Protein AF-A0A939A7F0-F1 (afdb_monomer)

Mean predicted aligned error: 6.29 Å

Foldseek 3Di:
DDDDDPLPPDLVVLVVVLVVLVVVLVVLLVQLLVLLVCQDPDDVRLVVSLVSNLVSLVVNLVSLVVSLCCCPPVCNLVVLCVLPVVCNVVSVVLNVVSVVLSVLSVVLSVCSVPDDSVVSSVSSVVSSVSVVVSVVSVVVSSVVSVCVSVVVDD

Sequence (154 aa):
MPVAAPASTATADLSDPIVEQHRGLRIHLDALWACAAAMPVDDDEASRWRCELAECLDVLRADLVVHFAHEETGGGFDELARQLPHAAAKLEALTREHAVILDMVARLLGVVAADTPSGLVAGTAQVVERLRRHEAAENELLLGAVADELGVGD

Solvent-accessible surface area (backbone atoms only — not comparable to full-atom values): 8720 Å² total; per-residue (Å²): 132,85,78,80,75,86,92,77,56,70,66,62,65,58,45,53,63,52,54,52,48,52,52,53,51,48,55,43,47,52,51,38,48,53,50,46,71,62,64,59,93,49,74,73,48,40,56,53,50,37,53,53,42,45,52,40,50,51,53,44,49,56,50,49,55,54,51,53,47,38,34,72,71,68,42,50,49,63,48,48,30,70,76,36,64,88,44,36,70,57,51,55,50,52,59,58,44,53,61,53,53,53,50,52,53,52,50,49,58,74,36,51,88,76,56,52,73,68,56,51,35,54,51,51,51,52,52,51,54,50,50,54,54,48,55,49,58,49,51,53,51,55,52,49,53,55,41,60,73,71,58,76,67,134

Nearest PDB structures (foldseek):
  8dt0-assembly1_A  TM=5.084E-01  e=1.811E-01  synthetic construct
  2b0h-assembly1_A  TM=4.609E-01  e=1.811E-01  Mus musculus
  6m97-assembly1_A  TM=5.952E-01  e=7.671E-01  Salmo salar
  8dt0-assembly2_B  TM=3.623E-01  e=3.131E-01  synthetic construct

Structure (mmCIF, N/CA/C/O backbone):
data_AF-A0A939A7F0-F1
#
_entry.id   AF-A0A939A7F0-F1
#
loop_
_atom_site.group_PDB
_atom_site.id
_atom_site.type_symbol
_atom_site.label_atom_id
_atom_site.label_alt_id
_atom_site.label_comp_id
_atom_site.label_asym_id
_atom_site.label_entity_id
_atom_site.label_seq_id
_atom_site.pdbx_PDB_ins_code
_atom_site.Cartn_x
_atom_site.Cartn_y
_atom_site.Cartn_z
_atom_site.occupancy
_atom_site.B_iso_or_equiv
_atom_site.auth_seq_id
_atom_site.auth_comp_id
_atom_site.auth_asym_id
_atom_site.auth_atom_id
_atom_site.pdbx_PDB_model_num
ATOM 1 N N . MET A 1 1 ? -14.817 6.139 49.179 1.00 42.88 1 MET A N 1
ATOM 2 C CA . MET A 1 1 ? -14.892 6.846 47.885 1.00 42.88 1 MET A CA 1
ATOM 3 C C . MET A 1 1 ? -14.123 6.015 46.877 1.00 42.88 1 MET A C 1
ATOM 5 O O . MET A 1 1 ? -12.964 5.738 47.166 1.00 42.88 1 MET A O 1
ATOM 9 N N . PRO A 1 2 ? -14.742 5.521 45.795 1.00 41.62 2 PRO A N 1
ATOM 10 C CA . PRO A 1 2 ? -14.005 4.799 44.771 1.00 41.62 2 PRO A CA 1
ATOM 11 C C . PRO A 1 2 ? -13.201 5.813 43.950 1.00 41.62 2 PRO A C 1
ATOM 13 O O . PRO A 1 2 ? -13.741 6.812 43.480 1.00 41.62 2 PRO A O 1
ATOM 16 N N . VAL A 1 3 ? -11.896 5.581 43.855 1.00 45.56 3 VAL A N 1
ATOM 17 C CA . VAL A 1 3 ? -10.991 6.315 42.970 1.00 45.56 3 VAL A CA 1
ATOM 18 C C . VAL A 1 3 ? -11.284 5.823 41.556 1.00 45.56 3 VAL A C 1
ATOM 20 O O . VAL A 1 3 ? -11.182 4.625 41.299 1.00 45.56 3 VAL A O 1
ATOM 23 N N . ALA A 1 4 ? -11.710 6.721 40.668 1.00 45.50 4 ALA A N 1
ATOM 24 C CA . ALA A 1 4 ? -11.834 6.411 39.250 1.00 45.50 4 ALA A CA 1
ATOM 25 C C . ALA A 1 4 ? -10.453 5.994 38.720 1.00 45.50 4 ALA A C 1
ATOM 27 O O . ALA A 1 4 ? -9.466 6.700 38.936 1.00 45.50 4 ALA A O 1
ATOM 28 N N . ALA A 1 5 ? -10.378 4.823 38.089 1.00 45.19 5 ALA A N 1
ATOM 29 C CA . ALA A 1 5 ? -9.172 4.365 37.411 1.00 45.19 5 ALA A CA 1
ATOM 30 C C . ALA A 1 5 ? -8.839 5.318 36.243 1.00 45.19 5 ALA A C 1
ATOM 32 O O . ALA A 1 5 ? -9.764 5.868 35.640 1.00 45.19 5 ALA A O 1
ATOM 33 N N . PRO A 1 6 ? -7.554 5.537 35.912 1.00 44.75 6 PRO A N 1
ATOM 34 C CA . PRO A 1 6 ? -7.186 6.400 34.796 1.00 44.75 6 PRO A CA 1
ATOM 35 C C . PRO A 1 6 ? -7.627 5.761 33.472 1.00 44.75 6 PRO A C 1
ATOM 37 O O . PRO A 1 6 ? -7.085 4.743 33.056 1.00 44.75 6 PRO A O 1
ATOM 40 N N . ALA A 1 7 ? -8.602 6.370 32.802 1.00 48.84 7 ALA A N 1
ATOM 41 C CA . ALA A 1 7 ? -9.152 5.921 31.523 1.00 48.84 7 ALA A CA 1
ATOM 42 C C . ALA A 1 7 ? -8.297 6.349 30.306 1.00 48.84 7 ALA A C 1
ATOM 44 O O . ALA A 1 7 ? -8.847 6.714 29.282 1.00 48.84 7 ALA A O 1
ATOM 45 N N . SER A 1 8 ? -6.961 6.382 30.416 1.00 54.66 8 SER A N 1
ATOM 46 C CA . SER A 1 8 ? -6.131 7.211 29.516 1.00 54.66 8 SER A CA 1
ATOM 47 C C . SER A 1 8 ? -4.974 6.508 28.786 1.00 54.66 8 SER A C 1
ATOM 49 O O . SER A 1 8 ? -4.155 7.204 28.193 1.00 54.66 8 SER A O 1
ATOM 51 N N . THR A 1 9 ? -4.846 5.178 28.821 1.00 58.53 9 THR A N 1
ATOM 52 C CA . THR A 1 9 ? -3.677 4.487 28.228 1.00 58.53 9 THR A CA 1
ATOM 53 C C . THR A 1 9 ? -3.985 3.574 27.047 1.00 58.53 9 THR A C 1
ATOM 55 O O . THR A 1 9 ? -3.102 3.383 26.231 1.00 58.53 9 THR A O 1
ATOM 58 N N . ALA A 1 10 ? -5.193 3.021 26.908 1.00 60.25 10 ALA A N 1
ATOM 59 C CA . ALA A 1 10 ? -5.417 1.897 25.991 1.00 60.25 10 ALA A CA 1
ATOM 60 C C . ALA A 1 10 ? -5.370 2.277 24.497 1.00 60.25 10 ALA A C 1
ATOM 62 O O . ALA A 1 10 ? -4.655 1.632 23.740 1.00 60.25 10 ALA A O 1
ATOM 63 N N . THR A 1 11 ? -6.067 3.329 24.059 1.00 60.41 11 THR A N 1
ATOM 64 C CA . THR A 1 11 ? -6.096 3.696 22.625 1.00 60.41 11 THR A CA 1
ATOM 65 C C . THR A 1 11 ? -4.829 4.394 22.159 1.00 60.41 11 THR A C 1
ATOM 67 O O . THR A 1 11 ? -4.377 4.155 21.043 1.00 60.41 11 THR A O 1
ATOM 70 N N . ALA A 1 12 ? -4.190 5.176 23.033 1.00 60.62 12 ALA A N 1
ATOM 71 C CA . ALA A 1 12 ? -2.857 5.711 22.768 1.00 60.62 12 ALA A CA 1
ATOM 72 C C . ALA A 1 12 ? -1.836 4.574 22.539 1.00 60.62 12 ALA A C 1
ATOM 74 O O . ALA A 1 12 ? -1.117 4.596 21.542 1.00 60.62 12 ALA A O 1
ATOM 75 N N . ASP A 1 13 ? -1.863 3.538 23.388 1.00 67.19 13 ASP A N 1
ATOM 76 C CA . ASP A 1 13 ? -0.982 2.359 23.310 1.00 67.19 13 ASP A CA 1
ATOM 77 C C . ASP A 1 13 ? -1.237 1.504 22.049 1.00 67.19 13 ASP A C 1
ATOM 79 O O . ASP A 1 13 ? -0.308 0.929 21.489 1.00 67.19 13 ASP A O 1
ATOM 83 N N . LEU A 1 14 ? -2.474 1.481 21.533 1.00 67.19 14 LEU A N 1
ATOM 84 C CA . LEU A 1 14 ? -2.809 0.846 20.247 1.00 67.19 14 LEU A CA 1
ATOM 85 C C . LEU A 1 14 ? -2.362 1.680 19.038 1.00 67.19 14 LEU A C 1
ATOM 87 O O . LEU A 1 14 ? -1.944 1.127 18.021 1.00 67.19 14 LEU A O 1
ATOM 91 N N . SER A 1 15 ? -2.461 3.009 19.132 1.00 70.19 15 SER A N 1
ATOM 92 C CA . SER A 1 15 ? -2.171 3.914 18.017 1.00 70.19 15 SER A CA 1
ATOM 93 C C . SER A 1 15 ? -0.673 4.085 17.748 1.00 70.19 15 SER A C 1
ATOM 95 O O . SER A 1 15 ? -0.277 4.183 16.589 1.00 70.19 15 SER A O 1
ATOM 97 N N . ASP A 1 16 ? 0.173 4.053 18.780 1.00 75.75 16 ASP A N 1
ATOM 98 C CA . ASP A 1 16 ? 1.619 4.271 18.653 1.00 75.75 16 ASP A CA 1
ATOM 99 C C . ASP A 1 16 ? 2.335 3.273 17.715 1.00 75.75 16 ASP A C 1
ATOM 101 O O . ASP A 1 16 ? 3.051 3.718 16.808 1.00 75.75 16 ASP A O 1
ATOM 105 N N . PRO A 1 17 ? 2.158 1.941 17.841 1.00 80.00 17 PRO A N 1
ATOM 106 C CA . PRO A 1 17 ? 2.831 0.995 16.954 1.00 80.00 17 PRO A CA 1
ATOM 107 C C . PRO A 1 17 ? 2.270 1.023 15.526 1.00 80.00 17 PRO A C 1
ATOM 109 O O . PRO A 1 17 ? 3.034 0.835 14.579 1.00 80.00 17 PRO A O 1
ATOM 112 N N . ILE A 1 18 ? 0.974 1.304 15.346 1.00 83.12 18 ILE A N 1
ATOM 113 C CA . ILE A 1 18 ? 0.353 1.435 14.017 1.00 83.12 18 ILE A CA 1
ATOM 114 C C . ILE A 1 18 ? 0.868 2.697 13.313 1.00 83.12 18 ILE A C 1
ATOM 116 O O . ILE A 1 18 ? 1.265 2.650 12.150 1.00 83.12 18 ILE A O 1
ATOM 120 N N . VAL A 1 19 ? 0.963 3.823 14.027 1.00 84.44 19 VAL A N 1
ATOM 121 C CA . VAL A 1 19 ? 1.508 5.076 13.483 1.00 84.44 19 VAL A CA 1
ATOM 122 C C . VAL A 1 19 ? 2.977 4.924 13.080 1.00 84.44 19 VAL A C 1
ATOM 124 O O . VAL A 1 19 ? 3.377 5.445 12.033 1.00 84.44 19 VAL A O 1
ATOM 127 N N . GLU A 1 20 ? 3.788 4.208 13.864 1.00 86.69 20 GLU A N 1
ATOM 128 C CA . GLU A 1 20 ? 5.182 3.936 13.496 1.00 86.69 20 GLU A CA 1
ATOM 129 C C . GLU A 1 20 ? 5.276 3.036 12.255 1.00 86.69 20 GLU A C 1
ATOM 131 O O . GLU A 1 20 ? 6.066 3.313 11.350 1.00 86.69 20 GLU A O 1
ATOM 136 N N . GLN A 1 21 ? 4.424 2.011 12.155 1.00 88.50 21 GLN A N 1
ATOM 137 C CA . GLN A 1 21 ? 4.344 1.164 10.963 1.00 88.50 21 GLN A CA 1
ATOM 138 C C . GLN A 1 21 ? 3.926 1.961 9.720 1.00 88.50 21 GLN A C 1
ATOM 140 O O . GLN A 1 21 ? 4.598 1.868 8.694 1.00 88.50 21 GLN A O 1
ATOM 145 N N . HIS A 1 22 ? 2.909 2.825 9.818 1.00 90.94 22 HIS A N 1
ATOM 146 C CA . HIS A 1 22 ? 2.508 3.721 8.724 1.00 90.94 22 HIS A CA 1
ATOM 147 C C . HIS A 1 22 ? 3.647 4.651 8.302 1.00 90.94 22 HIS A C 1
ATOM 149 O O . HIS A 1 22 ? 3.843 4.912 7.115 1.00 90.94 22 HIS A O 1
ATOM 155 N N . ARG A 1 23 ? 4.444 5.157 9.252 1.00 90.56 23 ARG A N 1
ATOM 156 C CA . ARG A 1 23 ? 5.630 5.958 8.918 1.00 90.56 23 ARG A CA 1
ATOM 157 C C . ARG A 1 23 ? 6.639 5.142 8.105 1.00 90.56 23 ARG A C 1
ATOM 159 O O . ARG A 1 23 ? 7.142 5.658 7.108 1.00 90.56 23 ARG A O 1
ATOM 166 N N . GLY A 1 24 ? 6.914 3.902 8.508 1.00 91.75 24 GLY A N 1
ATOM 167 C CA . GLY A 1 24 ? 7.787 2.987 7.768 1.00 91.75 24 GLY A CA 1
ATOM 168 C C . GLY A 1 24 ? 7.279 2.715 6.350 1.00 91.75 24 GLY A C 1
ATOM 169 O O . GLY A 1 24 ? 8.018 2.894 5.382 1.00 91.75 24 GLY A O 1
ATOM 170 N N . LEU A 1 25 ? 5.990 2.394 6.210 1.00 92.56 25 LEU A N 1
ATOM 171 C CA . LEU A 1 25 ? 5.363 2.148 4.910 1.00 92.56 25 LEU A CA 1
ATOM 172 C C . LEU A 1 25 ? 5.441 3.361 3.986 1.00 92.56 25 LEU A C 1
ATOM 174 O O . LEU A 1 25 ? 5.781 3.213 2.814 1.00 92.56 25 LEU A O 1
ATOM 178 N N . ARG A 1 26 ? 5.218 4.573 4.503 1.00 93.56 26 ARG A N 1
ATOM 179 C CA . ARG A 1 26 ? 5.350 5.811 3.717 1.00 93.56 26 ARG A CA 1
ATOM 180 C C . ARG A 1 26 ? 6.755 6.013 3.167 1.00 93.56 26 ARG A C 1
ATOM 182 O O . ARG A 1 26 ? 6.887 6.398 2.009 1.00 93.56 26 ARG A O 1
ATOM 189 N N . ILE A 1 27 ? 7.790 5.709 3.952 1.00 94.56 27 ILE A N 1
ATOM 190 C CA . ILE A 1 27 ? 9.184 5.775 3.487 1.00 94.56 27 ILE A CA 1
ATOM 191 C C . ILE A 1 27 ? 9.387 4.830 2.297 1.00 94.56 27 ILE A C 1
ATOM 193 O O . ILE A 1 27 ? 9.958 5.232 1.282 1.00 94.56 27 ILE A O 1
ATOM 197 N N . HIS A 1 28 ? 8.884 3.598 2.384 1.00 94.12 28 HIS A N 1
ATOM 198 C CA . HIS A 1 28 ? 8.999 2.627 1.296 1.00 94.12 28 HIS A CA 1
ATOM 199 C C . HIS A 1 28 ? 8.128 2.973 0.085 1.00 94.12 28 HIS A C 1
ATOM 201 O O . HIS A 1 28 ? 8.562 2.765 -1.047 1.00 94.12 28 HIS A O 1
ATOM 207 N N . LEU A 1 29 ? 6.950 3.567 0.284 1.00 94.69 29 LEU A N 1
ATOM 208 C CA . LEU A 1 29 ? 6.101 4.051 -0.805 1.00 94.69 29 LEU A CA 1
ATOM 209 C C . LEU A 1 29 ? 6.732 5.217 -1.559 1.00 94.69 29 LEU A C 1
ATOM 211 O O . LEU A 1 29 ? 6.690 5.245 -2.790 1.00 94.69 29 LEU A O 1
ATOM 215 N N . ASP A 1 30 ? 7.336 6.160 -0.842 1.00 94.94 30 ASP A N 1
ATOM 216 C CA . ASP A 1 30 ? 8.020 7.293 -1.456 1.00 94.94 30 ASP A CA 1
ATOM 217 C C . ASP A 1 30 ? 9.290 6.836 -2.188 1.00 94.94 30 ASP A C 1
ATOM 219 O O . ASP A 1 30 ? 9.550 7.300 -3.300 1.00 94.94 30 ASP A O 1
ATOM 223 N N . ALA A 1 31 ? 10.035 5.875 -1.630 1.00 94.88 31 ALA A N 1
ATOM 224 C CA . ALA A 1 31 ? 11.177 5.253 -2.303 1.00 94.88 31 ALA A CA 1
ATOM 225 C C . ALA A 1 31 ? 10.756 4.500 -3.577 1.00 94.88 31 ALA A C 1
ATOM 227 O O . ALA A 1 31 ? 11.352 4.701 -4.637 1.00 94.88 31 ALA A O 1
ATOM 228 N N . LEU A 1 32 ? 9.690 3.696 -3.500 1.00 96.00 32 LEU A N 1
ATOM 229 C CA . LEU A 1 32 ? 9.119 2.987 -4.644 1.00 96.00 32 LEU A CA 1
ATOM 230 C C . LEU A 1 32 ? 8.686 3.965 -5.744 1.00 96.00 32 LEU A C 1
ATOM 232 O O . LEU A 1 32 ? 8.995 3.762 -6.920 1.00 96.00 32 LEU A O 1
ATOM 236 N N . TRP A 1 33 ? 7.985 5.039 -5.372 1.00 97.44 33 TRP A N 1
ATOM 237 C CA . TRP A 1 33 ? 7.550 6.048 -6.331 1.00 97.44 33 TRP A CA 1
ATOM 238 C C . TRP A 1 33 ? 8.730 6.791 -6.958 1.00 97.44 33 TRP A C 1
ATOM 240 O O . TRP A 1 33 ? 8.742 6.983 -8.171 1.00 97.44 33 TRP A O 1
ATOM 250 N N . ALA A 1 34 ? 9.732 7.178 -6.166 1.00 96.25 34 ALA A N 1
ATOM 251 C CA . ALA A 1 34 ? 10.932 7.836 -6.672 1.00 96.25 34 ALA A CA 1
ATOM 252 C C . ALA A 1 34 ? 11.684 6.950 -7.677 1.00 96.25 34 ALA A C 1
ATOM 254 O O . ALA A 1 34 ? 12.073 7.438 -8.738 1.00 96.25 34 ALA A O 1
ATOM 255 N N . CYS A 1 35 ? 11.823 5.653 -7.381 1.00 95.31 35 CYS A N 1
ATOM 256 C CA . CYS A 1 35 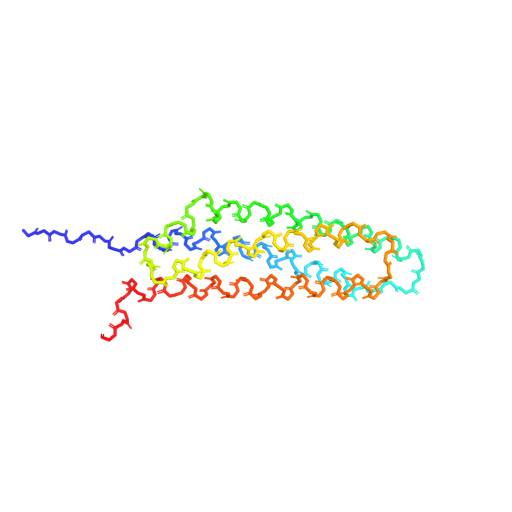? 12.407 4.677 -8.297 1.00 95.31 35 CYS A CA 1
ATOM 257 C C . CYS A 1 35 ? 11.595 4.587 -9.597 1.00 95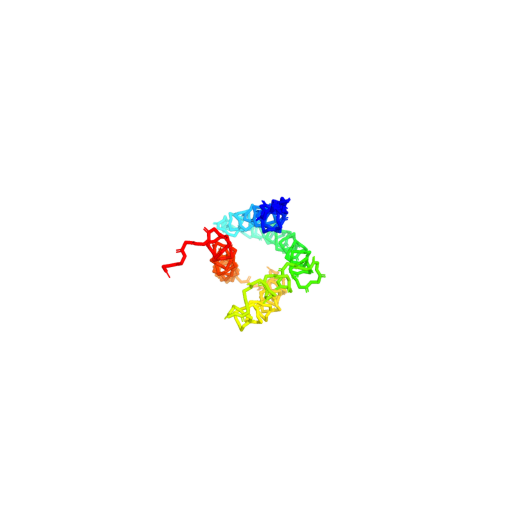.31 35 CYS A C 1
ATOM 259 O O . CYS A 1 35 ? 12.138 4.783 -10.682 1.00 95.31 35 CYS A O 1
ATOM 261 N N . ALA A 1 36 ? 10.277 4.384 -9.515 1.00 95.38 36 ALA A N 1
ATOM 262 C CA . ALA A 1 36 ? 9.433 4.289 -10.705 1.00 95.38 36 ALA A CA 1
ATOM 263 C C . ALA A 1 36 ? 9.456 5.577 -11.550 1.00 95.38 36 ALA A C 1
ATOM 265 O O . ALA A 1 36 ? 9.551 5.509 -12.773 1.00 95.38 36 ALA A O 1
ATOM 266 N N . ALA A 1 37 ? 9.410 6.751 -10.916 1.00 94.56 37 ALA A N 1
ATOM 267 C CA . ALA A 1 37 ? 9.412 8.043 -11.599 1.00 94.56 37 ALA A CA 1
ATOM 268 C C . ALA A 1 37 ? 10.747 8.367 -12.295 1.00 94.56 37 ALA A C 1
ATOM 270 O O . ALA A 1 37 ? 10.758 9.163 -13.237 1.00 94.56 37 ALA A O 1
ATOM 271 N N . ALA A 1 38 ? 11.853 7.740 -11.880 1.00 94.56 38 ALA A N 1
ATOM 272 C CA . ALA A 1 38 ? 13.161 7.827 -12.528 1.00 94.56 38 ALA A CA 1
ATOM 273 C C . ALA A 1 38 ? 13.225 6.957 -13.801 1.00 94.56 38 ALA A C 1
ATOM 275 O O . ALA A 1 38 ? 14.096 6.104 -13.948 1.00 94.56 38 ALA A O 1
ATOM 276 N N . MET A 1 39 ? 12.264 7.159 -14.709 1.00 89.00 39 MET A N 1
ATOM 277 C CA . MET A 1 39 ? 12.112 6.375 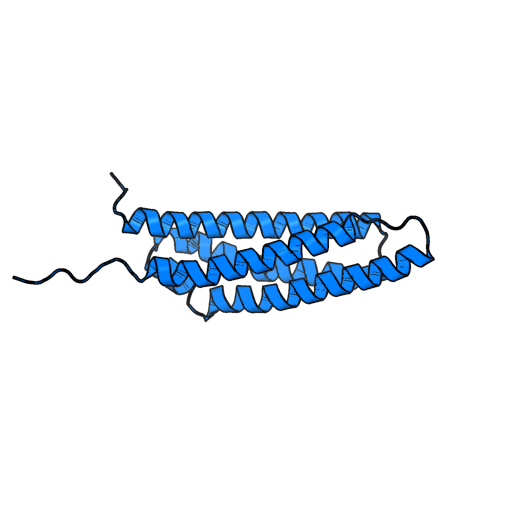-15.934 1.00 89.00 39 MET A CA 1
ATOM 278 C C . MET A 1 39 ? 13.416 6.379 -16.761 1.00 89.00 39 MET A C 1
ATOM 280 O O . MET A 1 39 ? 13.976 7.456 -16.988 1.00 89.00 39 MET A O 1
ATOM 284 N N . PRO A 1 40 ? 13.882 5.210 -17.237 1.00 91.69 40 PRO A N 1
ATOM 285 C CA . PRO A 1 40 ? 15.154 5.081 -17.948 1.00 91.69 40 PRO A CA 1
ATOM 286 C C . PRO A 1 40 ? 15.115 5.775 -19.316 1.00 91.69 40 PRO A C 1
ATOM 288 O O . PRO A 1 40 ? 14.057 5.821 -19.956 1.00 91.69 40 PRO A O 1
ATOM 291 N N . VAL A 1 41 ? 16.264 6.279 -19.786 1.00 87.75 41 VAL A N 1
ATOM 292 C CA . VAL A 1 41 ? 16.373 6.898 -21.125 1.00 87.75 41 VAL A CA 1
ATOM 293 C C . VAL A 1 41 ? 16.931 5.956 -22.197 1.00 87.75 41 VAL A C 1
ATOM 295 O O . VAL A 1 41 ? 16.733 6.222 -23.385 1.00 87.75 41 VAL A O 1
ATOM 298 N N . ASP A 1 42 ? 17.572 4.853 -21.803 1.00 92.12 42 ASP A N 1
ATOM 299 C CA . ASP A 1 42 ? 18.098 3.814 -22.697 1.00 92.12 42 ASP A CA 1
ATOM 300 C C . ASP A 1 42 ? 17.914 2.382 -22.146 1.00 92.12 42 ASP A C 1
ATOM 302 O O . ASP A 1 42 ? 17.394 2.175 -21.046 1.00 92.12 42 ASP A O 1
ATOM 306 N N . ASP A 1 43 ? 18.291 1.377 -22.945 1.00 85.75 43 ASP A N 1
ATOM 307 C CA . ASP A 1 43 ? 18.060 -0.045 -22.647 1.00 85.75 43 ASP A CA 1
ATOM 308 C C . ASP A 1 43 ? 18.935 -0.586 -21.494 1.00 85.75 43 ASP A C 1
ATOM 310 O O . ASP A 1 43 ? 18.492 -1.455 -20.728 1.00 85.75 43 ASP A O 1
ATOM 314 N N . ASP A 1 44 ? 20.161 -0.074 -21.343 1.00 88.31 44 ASP A N 1
ATOM 315 C CA . ASP A 1 44 ? 21.082 -0.492 -20.279 1.00 88.31 44 ASP A CA 1
ATOM 316 C C . ASP A 1 44 ? 20.597 0.043 -18.923 1.00 88.31 44 ASP A C 1
ATOM 318 O O . ASP A 1 44 ? 20.550 -0.690 -17.926 1.00 88.31 44 ASP A O 1
ATOM 322 N N . GLU A 1 45 ? 20.159 1.304 -18.890 1.00 93.19 45 GLU A N 1
ATOM 323 C CA . GLU A 1 45 ? 19.489 1.900 -17.736 1.00 93.19 45 GLU A CA 1
ATOM 324 C C . GLU A 1 45 ? 18.170 1.195 -17.424 1.00 93.19 45 GLU A C 1
ATOM 326 O O . GLU A 1 45 ? 17.877 0.941 -16.255 1.00 93.19 45 GLU A O 1
ATOM 331 N N . ALA A 1 46 ? 17.397 0.807 -18.444 1.00 92.38 46 ALA A N 1
ATOM 332 C CA . ALA A 1 46 ? 16.115 0.139 -18.243 1.00 92.38 46 ALA A CA 1
ATOM 333 C C . ALA A 1 46 ? 16.249 -1.198 -17.516 1.00 92.38 46 ALA A C 1
ATOM 335 O O . ALA A 1 46 ? 15.405 -1.532 -16.684 1.00 92.38 46 ALA A O 1
ATOM 336 N N . SER A 1 47 ? 17.309 -1.956 -17.794 1.00 93.44 47 SER A N 1
ATOM 337 C CA . SER A 1 47 ? 17.563 -3.224 -17.106 1.00 93.44 47 SER A CA 1
ATOM 338 C C . SER A 1 47 ? 17.874 -3.008 -15.624 1.00 93.44 47 SER A C 1
ATOM 340 O O . SER A 1 47 ? 17.306 -3.688 -14.772 1.00 93.44 47 SER A O 1
ATOM 342 N N . ARG A 1 48 ? 18.730 -2.029 -15.300 1.00 94.88 48 ARG A N 1
ATOM 343 C CA . ARG A 1 48 ? 19.067 -1.694 -13.908 1.00 94.88 48 ARG A CA 1
ATOM 344 C C . ARG A 1 48 ? 17.861 -1.147 -13.149 1.00 94.88 48 ARG A C 1
ATOM 346 O O . ARG A 1 48 ? 17.569 -1.620 -12.058 1.00 94.88 48 ARG A O 1
ATOM 353 N N . TRP A 1 49 ? 17.142 -0.214 -13.763 1.00 96.56 49 TRP A N 1
ATOM 354 C CA . TRP A 1 49 ? 15.936 0.388 -13.208 1.00 96.56 49 TRP A CA 1
ATOM 355 C C . TRP A 1 49 ? 14.870 -0.662 -12.867 1.00 96.56 49 TRP A C 1
ATOM 357 O O . TRP A 1 49 ? 14.267 -0.599 -11.802 1.00 96.56 49 TRP A O 1
ATOM 367 N N . ARG A 1 50 ? 14.673 -1.683 -13.715 1.00 96.00 50 ARG A N 1
ATOM 368 C CA . ARG A 1 50 ? 13.753 -2.796 -13.412 1.00 96.00 50 ARG A CA 1
ATOM 369 C C . ARG A 1 50 ? 14.187 -3.611 -12.200 1.00 96.00 50 ARG A C 1
ATOM 371 O O . ARG A 1 50 ? 13.324 -4.016 -11.428 1.00 96.00 50 ARG A O 1
ATOM 378 N N . CYS A 1 51 ? 15.487 -3.870 -12.045 1.00 96.38 51 CYS A N 1
ATOM 379 C CA . CYS A 1 51 ? 16.007 -4.570 -10.870 1.00 96.38 51 CYS A CA 1
ATOM 380 C C . CYS A 1 51 ? 15.762 -3.755 -9.597 1.00 96.38 51 CYS A C 1
ATOM 382 O O . CYS A 1 51 ? 15.210 -4.287 -8.642 1.00 96.38 51 CYS A O 1
ATOM 384 N N . GLU A 1 52 ? 16.087 -2.462 -9.615 1.00 96.94 52 GLU A N 1
ATOM 385 C CA . GLU A 1 52 ? 15.849 -1.558 -8.481 1.00 96.94 52 GLU A CA 1
ATOM 386 C C . GLU A 1 52 ? 14.353 -1.462 -8.141 1.00 96.94 52 GLU A C 1
ATOM 388 O O . GLU A 1 52 ? 13.965 -1.565 -6.979 1.00 96.94 52 GLU A O 1
ATOM 393 N N . LEU A 1 53 ? 13.488 -1.354 -9.156 1.00 97.38 53 LEU A N 1
ATOM 394 C CA . LEU A 1 53 ? 12.040 -1.323 -8.962 1.00 97.38 53 LEU A CA 1
ATOM 395 C C . LEU A 1 53 ? 11.522 -2.631 -8.347 1.00 97.38 53 LEU A C 1
ATOM 397 O O . LEU A 1 53 ? 10.674 -2.594 -7.455 1.00 97.38 53 LEU A O 1
ATOM 401 N N . ALA A 1 54 ? 12.025 -3.780 -8.806 1.00 97.75 54 ALA A N 1
ATOM 402 C CA . ALA A 1 54 ? 11.677 -5.080 -8.244 1.00 97.75 54 ALA A CA 1
ATOM 403 C C . ALA A 1 54 ? 12.103 -5.191 -6.772 1.00 97.75 54 ALA A C 1
ATOM 405 O O . ALA A 1 54 ? 11.308 -5.630 -5.945 1.00 97.75 54 ALA A O 1
ATOM 406 N N . GLU A 1 55 ? 13.308 -4.726 -6.429 1.00 97.44 55 GLU A N 1
ATOM 407 C CA . GLU A 1 55 ? 13.795 -4.682 -5.047 1.00 97.44 55 GLU A CA 1
ATOM 408 C C . GLU A 1 55 ? 12.909 -3.791 -4.161 1.00 97.44 55 GLU A C 1
ATOM 410 O O . GLU A 1 55 ? 12.502 -4.215 -3.078 1.00 97.44 55 GLU A O 1
ATOM 415 N N . CYS A 1 56 ? 12.530 -2.593 -4.627 1.00 97.56 56 CYS A N 1
ATOM 416 C CA . CYS A 1 56 ? 11.600 -1.722 -3.898 1.00 97.56 56 CYS A CA 1
ATOM 417 C C . CYS A 1 56 ? 10.230 -2.382 -3.674 1.00 97.56 56 CYS A C 1
ATOM 419 O O . CYS A 1 56 ? 9.653 -2.257 -2.593 1.00 97.56 56 CYS A O 1
ATOM 421 N N . LEU A 1 57 ? 9.703 -3.085 -4.681 1.00 97.69 57 LEU A N 1
ATOM 422 C CA . LEU A 1 57 ? 8.424 -3.791 -4.582 1.00 97.69 57 LEU A CA 1
ATOM 423 C C . LEU A 1 57 ? 8.484 -4.979 -3.615 1.00 97.69 57 LEU A C 1
ATOM 425 O O . LEU A 1 57 ? 7.530 -5.190 -2.867 1.00 97.69 57 LEU A O 1
ATOM 429 N 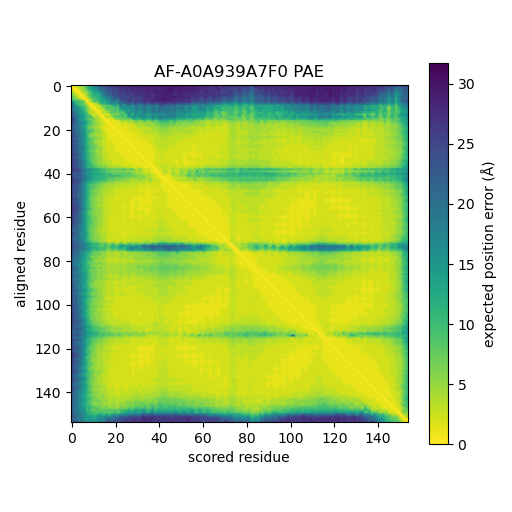N . ASP A 1 58 ? 9.582 -5.737 -3.602 1.00 97.62 58 ASP A N 1
ATOM 430 C CA . ASP A 1 58 ? 9.773 -6.852 -2.670 1.00 97.62 58 ASP A CA 1
ATOM 431 C C . ASP A 1 58 ? 9.904 -6.365 -1.220 1.00 97.62 58 ASP A C 1
ATOM 433 O O . ASP A 1 58 ? 9.281 -6.946 -0.327 1.00 97.62 58 ASP A O 1
ATOM 437 N N . VAL A 1 59 ? 10.638 -5.270 -0.985 1.00 96.44 59 VAL A N 1
ATOM 438 C CA . VAL A 1 59 ? 10.722 -4.629 0.340 1.00 96.44 59 VAL A CA 1
ATOM 439 C C . VAL A 1 59 ? 9.342 -4.160 0.800 1.00 96.44 59 VAL A C 1
ATOM 441 O O . VAL A 1 59 ? 8.908 -4.526 1.891 1.00 96.44 59 VAL A O 1
ATOM 444 N N . LEU A 1 60 ? 8.609 -3.426 -0.047 1.00 96.62 60 LEU A N 1
ATOM 445 C CA . LEU A 1 60 ? 7.251 -2.984 0.278 1.00 96.62 60 LEU A CA 1
ATOM 446 C C . LEU A 1 60 ? 6.336 -4.177 0.585 1.00 96.62 60 LEU A C 1
ATOM 448 O O . LEU A 1 60 ? 5.589 -4.152 1.558 1.00 96.62 60 LEU A O 1
ATOM 452 N N . ARG A 1 61 ? 6.391 -5.240 -0.223 1.00 97.75 61 ARG A N 1
ATOM 453 C CA . ARG A 1 61 ? 5.577 -6.441 -0.013 1.00 97.75 61 ARG A CA 1
ATOM 454 C C . ARG A 1 61 ? 5.860 -7.095 1.336 1.00 97.75 61 ARG A C 1
ATOM 456 O O . ARG A 1 61 ? 4.913 -7.507 2.004 1.00 97.75 61 ARG A O 1
ATOM 463 N N . ALA A 1 62 ? 7.131 -7.239 1.708 1.00 96.31 62 ALA A N 1
ATOM 464 C CA . ALA A 1 62 ? 7.516 -7.840 2.980 1.00 96.31 62 ALA A CA 1
ATOM 465 C C . ALA A 1 62 ? 6.942 -7.044 4.161 1.00 96.31 62 ALA A C 1
ATOM 467 O O . ALA A 1 62 ? 6.336 -7.629 5.060 1.00 96.31 62 ALA A O 1
ATOM 468 N N . ASP A 1 63 ? 7.047 -5.719 4.104 1.00 95.19 63 ASP A N 1
ATOM 469 C CA . ASP A 1 63 ? 6.532 -4.832 5.143 1.00 95.19 63 ASP A CA 1
ATOM 470 C C . ASP A 1 63 ? 5.006 -4.838 5.227 1.00 95.19 63 ASP A C 1
ATOM 472 O O . ASP A 1 63 ? 4.461 -4.917 6.325 1.00 95.19 63 ASP A O 1
ATOM 476 N N . LEU A 1 64 ? 4.308 -4.833 4.086 1.00 96.44 64 LEU A N 1
ATOM 477 C CA . LEU A 1 64 ? 2.846 -4.928 4.056 1.00 96.44 64 LEU A CA 1
ATOM 478 C C . LEU A 1 64 ? 2.345 -6.225 4.685 1.00 96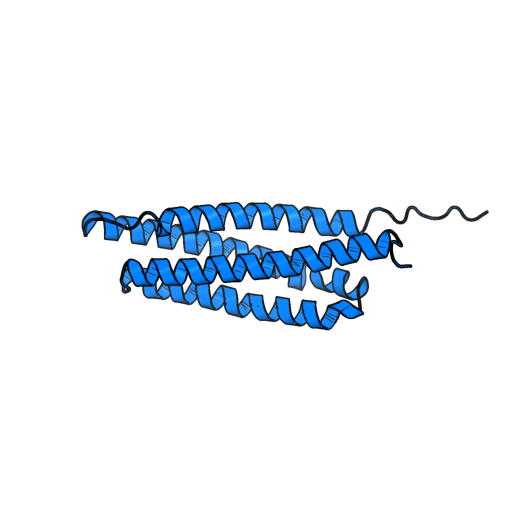.44 64 LEU A C 1
ATOM 480 O O . LEU A 1 64 ? 1.370 -6.207 5.424 1.00 96.44 64 LEU A O 1
ATOM 484 N N . VAL A 1 65 ? 3.017 -7.353 4.434 1.00 96.06 65 VAL A N 1
ATOM 485 C CA . VAL A 1 65 ? 2.648 -8.631 5.061 1.00 96.06 65 VAL A CA 1
ATOM 486 C C . VAL A 1 65 ? 2.770 -8.552 6.582 1.00 96.06 65 VAL A C 1
ATOM 488 O O . VAL A 1 65 ? 1.887 -9.036 7.286 1.00 96.06 65 VAL A O 1
ATOM 491 N N . VAL A 1 66 ? 3.845 -7.949 7.096 1.00 93.00 66 VAL A N 1
ATOM 492 C CA . VAL A 1 66 ? 4.044 -7.788 8.544 1.00 93.00 66 VAL A CA 1
ATOM 493 C C . VAL A 1 66 ? 3.012 -6.830 9.138 1.00 93.00 66 VAL A C 1
ATOM 495 O O . VAL A 1 66 ? 2.436 -7.130 10.183 1.00 93.00 66 VAL A O 1
ATOM 498 N N . HIS A 1 67 ? 2.7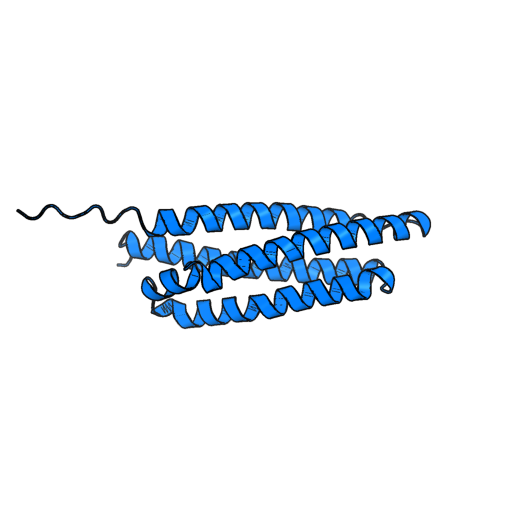67 -5.703 8.473 1.00 93.06 67 HIS A N 1
ATOM 499 C CA . HIS A 1 67 ? 1.813 -4.691 8.907 1.00 93.06 67 HIS A CA 1
ATOM 500 C C . HIS A 1 67 ? 0.376 -5.231 8.935 1.00 93.06 67 HIS A C 1
ATOM 502 O O . HIS A 1 67 ? -0.233 -5.249 10.000 1.00 93.06 67 HIS A O 1
ATOM 508 N N . PHE A 1 68 ? -0.116 -5.804 7.833 1.00 95.38 68 PHE A N 1
ATOM 509 C CA . PHE A 1 68 ? -1.464 -6.379 7.776 1.00 95.38 68 PHE A CA 1
ATOM 510 C C . PHE A 1 68 ? -1.648 -7.527 8.775 1.00 95.38 68 PHE A C 1
ATOM 512 O O . PHE A 1 68 ? -2.684 -7.627 9.429 1.00 95.38 68 PHE A O 1
ATOM 519 N N . ALA A 1 69 ? -0.627 -8.369 8.981 1.00 92.50 69 ALA A N 1
ATOM 520 C CA . ALA A 1 69 ? -0.695 -9.412 10.004 1.00 92.50 69 ALA A CA 1
ATOM 521 C C . ALA A 1 69 ? -0.833 -8.828 11.422 1.00 92.50 69 ALA A C 1
ATOM 523 O O . ALA A 1 69 ? -1.543 -9.397 12.257 1.00 92.50 69 ALA A O 1
ATOM 524 N N . HIS A 1 70 ? -0.174 -7.702 11.705 1.00 90.06 70 HIS A N 1
ATOM 525 C CA . HIS A 1 70 ? -0.288 -7.021 12.991 1.00 90.06 70 HIS A CA 1
ATOM 526 C C . HIS A 1 70 ? -1.704 -6.473 13.216 1.00 90.06 70 HIS A C 1
ATOM 528 O O . HIS A 1 70 ? -2.268 -6.673 14.292 1.00 90.06 70 HIS A O 1
ATOM 534 N N . GLU A 1 71 ? -2.308 -5.864 12.201 1.00 91.50 71 GLU A N 1
ATOM 535 C CA . GLU A 1 71 ? -3.670 -5.330 12.277 1.00 91.50 71 GLU A CA 1
ATOM 536 C C . GLU A 1 71 ? -4.726 -6.426 12.435 1.00 91.50 71 GLU A C 1
ATOM 538 O O . GLU A 1 71 ? -5.615 -6.311 13.282 1.00 91.50 71 GLU A O 1
ATOM 543 N N . GL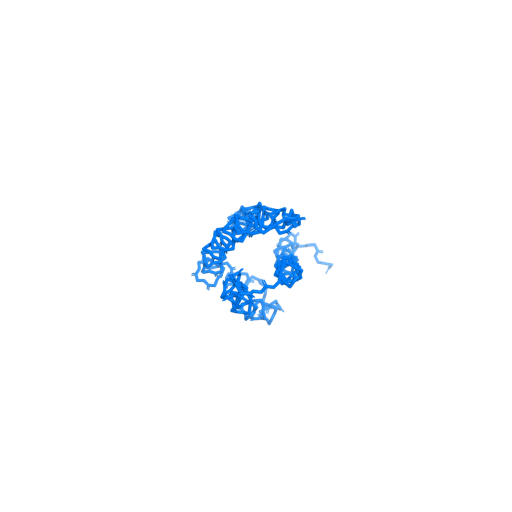U A 1 72 ? -4.592 -7.511 11.666 1.00 90.94 72 GLU A N 1
ATOM 544 C CA . GLU A 1 72 ? -5.548 -8.621 11.635 1.00 90.94 72 GLU A CA 1
ATOM 545 C C . GLU A 1 72 ? -5.452 -9.542 12.854 1.00 90.94 72 GLU A C 1
ATOM 547 O O . GLU A 1 72 ? -6.466 -10.037 13.335 1.00 90.94 72 GLU A O 1
ATOM 552 N N . THR A 1 73 ? -4.239 -9.827 13.340 1.00 82.38 73 THR A N 1
ATOM 553 C CA . THR A 1 73 ? -4.018 -10.880 14.353 1.00 82.38 73 THR A CA 1
ATOM 554 C C . THR A 1 73 ? -3.358 -10.385 15.632 1.00 82.38 73 THR A C 1
ATOM 556 O O . THR A 1 73 ? -3.502 -11.014 16.680 1.00 82.38 73 THR A O 1
ATOM 559 N N . GLY A 1 74 ? -2.657 -9.250 15.582 1.00 68.44 74 GLY A N 1
ATOM 560 C CA . GLY A 1 74 ? -2.013 -8.638 16.744 1.00 68.44 74 GLY A CA 1
ATOM 561 C C . GLY A 1 74 ? -2.950 -7.789 17.602 1.00 68.44 74 GLY A C 1
ATOM 562 O O . GLY A 1 74 ? -2.497 -7.165 18.556 1.00 68.44 74 GLY A O 1
ATOM 563 N N . GLY A 1 75 ? -4.248 -7.786 17.291 1.00 68.94 75 GLY A N 1
ATOM 564 C CA . GLY A 1 75 ? -5.270 -7.116 18.084 1.00 68.94 75 GLY A CA 1
ATOM 565 C C . GLY A 1 75 ? -5.589 -5.690 17.647 1.00 68.94 75 GLY A C 1
ATOM 566 O O . GLY A 1 75 ? -6.473 -5.106 18.254 1.00 68.94 75 GLY A O 1
ATOM 567 N N . GLY A 1 76 ? -4.960 -5.145 16.598 1.00 79.44 76 GLY A N 1
ATOM 568 C CA . GLY A 1 76 ? -5.247 -3.789 16.114 1.00 79.44 76 GLY A CA 1
ATOM 569 C C . GLY A 1 76 ? -6.724 -3.593 15.754 1.00 79.44 76 GLY A C 1
ATOM 570 O O . GLY A 1 76 ? -7.446 -2.861 16.432 1.00 79.44 76 GLY A O 1
ATOM 571 N N . PHE A 1 77 ? -7.211 -4.289 14.723 1.00 89.50 77 PHE A N 1
ATOM 572 C CA . PHE A 1 77 ? -8.594 -4.124 14.258 1.00 89.50 77 PHE A CA 1
ATOM 573 C C . PHE A 1 77 ? -9.617 -4.798 15.174 1.00 89.50 77 PHE A C 1
ATOM 575 O O . PHE A 1 77 ? -10.703 -4.256 15.371 1.00 89.50 77 PHE A O 1
ATOM 582 N N . ASP A 1 78 ? -9.278 -5.932 15.787 1.00 86.56 78 ASP A N 1
ATOM 583 C CA . ASP A 1 78 ? -10.170 -6.628 16.723 1.00 86.56 78 ASP A CA 1
ATOM 584 C C . ASP A 1 78 ? -10.433 -5.823 18.005 1.00 86.56 78 ASP A C 1
ATOM 586 O O . ASP A 1 78 ? -11.533 -5.877 18.563 1.00 86.56 78 ASP A O 1
ATOM 590 N N . GLU A 1 79 ? -9.432 -5.103 18.518 1.00 85.56 79 GLU A N 1
ATOM 591 C CA . GLU A 1 79 ? -9.599 -4.195 19.657 1.00 85.56 79 GLU A CA 1
ATOM 592 C C . GLU A 1 79 ? -10.371 -2.946 19.239 1.00 85.56 79 GLU A C 1
ATOM 594 O O . GLU A 1 79 ? -11.339 -2.572 19.903 1.00 85.56 79 GLU A O 1
ATOM 599 N N . LEU A 1 80 ? -10.028 -2.366 18.086 1.00 87.44 80 LEU A N 1
ATOM 600 C CA . LEU A 1 80 ? -10.717 -1.198 17.550 1.00 87.44 80 LEU A CA 1
ATOM 601 C C . LEU A 1 80 ? -12.202 -1.480 17.279 1.00 87.44 80 LEU A C 1
ATOM 603 O O . LEU A 1 80 ? -13.049 -0.649 17.585 1.00 87.44 80 LEU A O 1
ATOM 607 N N . ALA A 1 81 ? -12.553 -2.675 16.795 1.00 89.31 81 ALA A N 1
ATOM 608 C CA . ALA A 1 81 ? -13.941 -3.098 16.607 1.00 89.31 81 ALA A CA 1
ATOM 609 C C . ALA A 1 81 ? -14.699 -3.267 17.936 1.00 89.31 81 ALA A C 1
ATOM 611 O O . ALA A 1 81 ? -15.909 -3.036 17.991 1.00 89.31 81 ALA A O 1
ATOM 612 N N . ARG A 1 82 ? -14.010 -3.664 19.015 1.00 86.94 82 ARG A N 1
ATOM 613 C CA . ARG A 1 82 ? -14.600 -3.759 20.361 1.00 86.94 82 ARG A CA 1
ATOM 614 C C . ARG A 1 82 ? -14.845 -2.382 20.976 1.00 86.94 82 ARG A C 1
ATOM 616 O O . ARG A 1 82 ? -15.850 -2.214 21.664 1.00 86.94 82 ARG A O 1
ATOM 623 N N . GLN A 1 83 ? -13.974 -1.414 20.699 1.00 85.06 83 GLN A N 1
ATOM 624 C CA . GLN A 1 83 ? -14.117 -0.025 21.148 1.00 85.06 83 GLN A CA 1
ATOM 625 C C . GLN A 1 83 ? -15.122 0.768 20.304 1.00 85.06 83 GLN A C 1
ATOM 627 O O . GLN A 1 83 ? -15.917 1.533 20.845 1.00 85.06 83 GLN A O 1
ATOM 632 N N . LEU A 1 84 ? -15.152 0.521 18.992 1.00 88.44 84 LEU A N 1
ATOM 633 C CA . LEU A 1 84 ? -16.035 1.161 18.020 1.00 88.44 84 LEU A CA 1
ATOM 634 C C . LEU A 1 84 ? -16.920 0.127 17.301 1.00 88.44 84 LEU A C 1
ATOM 636 O O . LEU A 1 84 ? -16.715 -0.152 16.115 1.00 88.44 84 LEU A O 1
ATOM 640 N N . PRO A 1 85 ? -17.971 -0.417 17.947 1.00 89.75 85 PRO A N 1
ATOM 641 C CA . PRO A 1 85 ? -18.833 -1.424 17.321 1.00 89.75 85 PRO A CA 1
ATOM 642 C C . PRO A 1 85 ? -19.478 -0.958 16.009 1.00 89.75 85 PRO A C 1
ATOM 644 O O . PRO A 1 85 ? -19.725 -1.756 15.106 1.00 89.75 85 PRO A O 1
ATOM 647 N N . HIS A 1 86 ? -19.733 0.346 15.879 1.00 89.25 86 HIS A N 1
ATOM 648 C CA . HIS A 1 86 ? -20.300 0.941 14.670 1.00 89.25 86 HIS A CA 1
ATOM 649 C C . HIS A 1 86 ? -19.311 0.963 13.485 1.00 89.25 86 HIS A C 1
ATOM 651 O O . HIS A 1 86 ? -19.743 1.071 12.338 1.00 89.25 86 HIS A O 1
ATOM 657 N N . ALA A 1 87 ? -18.005 0.822 13.739 1.00 92.00 87 ALA A N 1
ATOM 658 C CA . ALA A 1 87 ? -16.952 0.778 12.726 1.00 92.00 87 ALA A CA 1
ATOM 659 C C . ALA A 1 87 ? -16.643 -0.641 12.213 1.00 92.00 87 ALA A C 1
ATOM 661 O O . ALA A 1 87 ? -15.905 -0.778 11.236 1.00 92.00 87 ALA A O 1
ATOM 662 N N . ALA A 1 88 ? -17.222 -1.694 12.805 1.00 91.56 88 ALA A N 1
ATOM 663 C CA . ALA A 1 88 ? -16.901 -3.089 12.482 1.00 91.56 88 ALA A CA 1
ATOM 664 C C . ALA A 1 88 ? -17.010 -3.414 10.978 1.00 91.56 88 ALA A C 1
ATOM 666 O O . ALA A 1 88 ? -16.125 -4.047 10.410 1.00 91.56 88 ALA A O 1
ATOM 667 N N . ALA A 1 89 ? -18.046 -2.907 10.301 1.00 93.25 89 ALA A N 1
ATOM 668 C CA . ALA A 1 89 ? -18.212 -3.109 8.860 1.00 93.25 89 ALA A CA 1
ATOM 669 C C . ALA A 1 89 ? -17.118 -2.414 8.021 1.00 93.25 89 ALA A C 1
ATOM 671 O O . ALA A 1 89 ? -16.736 -2.923 6.965 1.00 93.25 89 ALA A O 1
ATOM 672 N N . LYS A 1 90 ? -16.605 -1.258 8.474 1.00 95.06 90 LYS A N 1
ATOM 673 C CA . LYS A 1 90 ? -15.491 -0.555 7.812 1.00 95.06 90 LYS A CA 1
ATOM 674 C C . LYS A 1 90 ? -14.177 -1.313 8.032 1.00 95.06 90 LYS A C 1
ATOM 676 O O . LYS A 1 90 ? -13.436 -1.482 7.073 1.00 95.06 90 LYS A O 1
ATOM 681 N N . LEU A 1 91 ? -13.936 -1.840 9.234 1.00 94.25 91 LEU A N 1
ATOM 682 C CA . LEU A 1 91 ? -12.754 -2.660 9.545 1.00 94.25 91 LEU A CA 1
ATOM 683 C C . LEU A 1 91 ? -12.719 -3.969 8.744 1.00 94.25 91 LEU A C 1
ATOM 685 O O . LEU A 1 91 ? -11.687 -4.326 8.179 1.00 94.25 91 LEU A O 1
ATOM 689 N N . GLU A 1 92 ? -13.860 -4.647 8.595 1.00 94.06 92 GLU A N 1
ATOM 690 C CA . GLU A 1 92 ? -13.965 -5.832 7.733 1.00 94.06 92 GLU A CA 1
ATOM 691 C C . GLU A 1 92 ? -13.714 -5.487 6.254 1.00 94.06 92 GLU A C 1
ATOM 693 O O . GLU A 1 92 ? -13.135 -6.274 5.501 1.00 94.06 92 GLU A O 1
ATOM 698 N N . ALA A 1 93 ? -14.162 -4.310 5.804 1.00 96.00 93 ALA A N 1
ATOM 699 C CA . ALA A 1 93 ? -13.869 -3.842 4.456 1.00 96.00 93 ALA A CA 1
ATOM 700 C C . ALA A 1 93 ? -12.366 -3.601 4.266 1.00 96.00 93 ALA A C 1
ATOM 702 O O . ALA A 1 93 ? -11.829 -4.128 3.296 1.00 96.00 93 ALA A O 1
ATOM 703 N N . LEU A 1 94 ? -11.706 -2.893 5.194 1.00 96.25 94 LEU A N 1
ATOM 704 C CA . LEU A 1 94 ? -10.258 -2.635 5.178 1.00 96.25 94 LEU A CA 1
ATOM 705 C C . LEU A 1 94 ? -9.449 -3.933 5.153 1.00 96.25 94 LEU A C 1
ATOM 707 O O . LEU A 1 94 ? -8.640 -4.120 4.250 1.00 96.25 94 LEU A O 1
ATOM 711 N N . THR A 1 95 ? -9.792 -4.889 6.017 1.00 95.69 95 THR A N 1
ATOM 712 C CA . THR A 1 95 ? -9.160 -6.220 6.049 1.00 95.69 95 THR A CA 1
ATOM 713 C C . THR A 1 95 ? -9.222 -6.921 4.687 1.00 95.69 95 THR A C 1
ATOM 715 O O . THR A 1 95 ? -8.259 -7.520 4.215 1.00 95.69 95 THR A O 1
ATOM 718 N N . ARG A 1 96 ? -10.356 -6.824 3.978 1.00 96.56 96 ARG A N 1
ATOM 719 C CA . ARG A 1 96 ? -10.472 -7.390 2.623 1.00 96.56 96 ARG A CA 1
ATOM 720 C C . ARG A 1 96 ? -9.636 -6.639 1.588 1.00 96.56 96 ARG A C 1
ATOM 722 O O . ARG A 1 96 ? -9.277 -7.230 0.569 1.00 96.56 96 ARG A O 1
ATOM 729 N N . GLU A 1 97 ? -9.328 -5.362 1.809 1.00 97.69 97 GLU A N 1
ATOM 730 C CA . GLU A 1 97 ? -8.439 -4.602 0.929 1.00 97.69 97 GLU A CA 1
ATOM 731 C C . GLU A 1 97 ? -6.989 -5.092 1.003 1.00 97.69 97 GLU A C 1
ATOM 733 O O . GLU A 1 97 ? -6.312 -5.039 -0.024 1.00 97.69 97 GLU A O 1
ATOM 738 N N . HIS A 1 98 ? -6.540 -5.644 2.137 1.00 97.81 98 HIS A N 1
ATOM 739 C CA . HIS A 1 98 ? -5.172 -6.153 2.316 1.00 97.81 98 HIS A CA 1
ATOM 740 C C . HIS A 1 98 ? -4.802 -7.173 1.235 1.00 97.81 98 HIS A C 1
ATOM 742 O O . HIS A 1 98 ? -3.803 -7.030 0.526 1.00 97.81 98 HIS A O 1
ATOM 748 N N . ALA A 1 99 ? -5.667 -8.172 1.027 1.00 97.56 99 ALA A N 1
ATOM 749 C CA . ALA A 1 99 ? -5.469 -9.201 0.008 1.00 97.56 99 ALA A CA 1
ATOM 750 C C . ALA A 1 99 ? -5.426 -8.616 -1.415 1.00 97.56 99 ALA A C 1
ATOM 752 O O . ALA A 1 99 ? -4.658 -9.082 -2.257 1.00 97.56 99 ALA A O 1
ATOM 753 N N . VAL A 1 100 ? -6.225 -7.579 -1.683 1.00 98.12 100 VAL A N 1
ATOM 754 C CA . VAL A 1 100 ? -6.242 -6.892 -2.983 1.00 98.12 100 VAL A CA 1
ATOM 755 C C . VAL A 1 100 ? -4.936 -6.133 -3.207 1.00 98.12 100 VAL A C 1
ATOM 757 O O . VAL A 1 100 ? -4.359 -6.222 -4.287 1.00 98.12 100 VAL A O 1
ATOM 760 N N . ILE A 1 101 ? -4.447 -5.412 -2.198 1.00 98.38 101 ILE A N 1
ATOM 761 C CA . ILE A 1 101 ? -3.191 -4.659 -2.274 1.00 98.38 101 ILE A CA 1
ATOM 762 C C . ILE A 1 101 ? -2.008 -5.611 -2.490 1.00 98.38 101 ILE A C 1
ATOM 764 O O . ILE A 1 101 ? -1.194 -5.382 -3.386 1.00 98.38 101 ILE A O 1
ATOM 768 N N . LEU A 1 102 ? -1.940 -6.711 -1.735 1.00 98.38 102 LEU A N 1
ATOM 769 C CA . LEU A 1 102 ? -0.886 -7.717 -1.898 1.00 98.38 102 LEU A CA 1
ATOM 770 C C . LEU A 1 102 ? -0.908 -8.362 -3.292 1.00 98.38 102 LEU A C 1
ATOM 772 O O . LEU A 1 102 ? 0.151 -8.554 -3.891 1.00 98.38 102 LEU A O 1
ATOM 776 N N . ASP A 1 103 ? -2.091 -8.658 -3.837 1.00 98.31 103 ASP A N 1
ATOM 777 C CA . ASP A 1 103 ? -2.242 -9.167 -5.207 1.00 98.31 103 ASP A CA 1
ATOM 778 C C . ASP A 1 103 ? -1.791 -8.132 -6.252 1.00 98.31 103 ASP A C 1
ATOM 780 O O . ASP A 1 103 ? -1.094 -8.488 -7.203 1.00 98.31 103 ASP A O 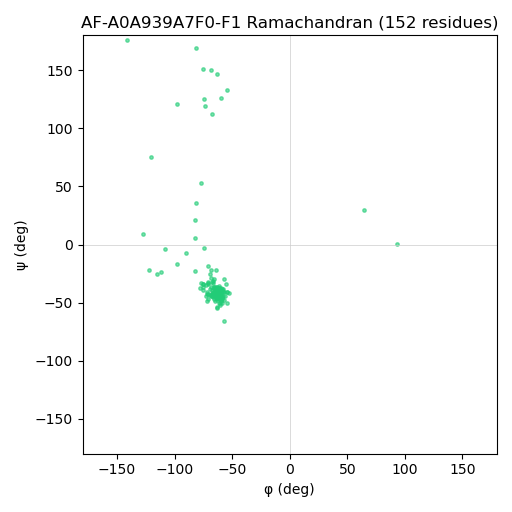1
ATOM 784 N N . MET A 1 104 ? -2.099 -6.843 -6.065 1.00 98.25 104 MET A N 1
ATOM 785 C CA . MET A 1 104 ? -1.613 -5.777 -6.953 1.00 98.25 104 MET A CA 1
ATOM 786 C C . MET A 1 104 ? -0.080 -5.708 -6.977 1.00 98.25 104 MET A C 1
ATOM 788 O O . MET A 1 104 ? 0.508 -5.671 -8.060 1.00 98.25 104 MET A O 1
ATOM 792 N N . VAL A 1 105 ? 0.571 -5.742 -5.809 1.00 98.12 105 VAL A N 1
ATOM 793 C CA . VAL A 1 105 ? 2.041 -5.736 -5.707 1.00 98.12 105 VAL A CA 1
ATOM 794 C C . VAL A 1 105 ? 2.639 -6.996 -6.338 1.00 98.12 105 VAL A C 1
ATOM 796 O O . VAL A 1 105 ? 3.579 -6.907 -7.125 1.00 98.12 105 VAL A O 1
ATOM 799 N N . ALA A 1 106 ? 2.064 -8.172 -6.066 1.00 97.81 106 ALA A N 1
ATOM 800 C CA . ALA A 1 106 ? 2.532 -9.437 -6.629 1.00 97.81 106 ALA A CA 1
ATOM 801 C C . ALA A 1 106 ? 2.409 -9.485 -8.161 1.00 97.81 106 ALA A C 1
ATOM 803 O O . ALA A 1 106 ? 3.310 -9.981 -8.840 1.00 97.81 106 ALA A O 1
ATOM 804 N N . ARG A 1 107 ? 1.321 -8.946 -8.725 1.00 97.56 107 ARG A N 1
ATOM 805 C CA . ARG A 1 107 ? 1.155 -8.828 -10.182 1.00 97.56 107 ARG A CA 1
ATOM 806 C C . ARG A 1 107 ? 2.188 -7.898 -10.790 1.00 97.56 107 ARG A C 1
ATOM 808 O O . ARG A 1 107 ? 2.763 -8.248 -11.815 1.00 97.56 107 ARG A O 1
ATOM 815 N N . LEU A 1 108 ? 2.433 -6.752 -10.158 1.00 97.38 108 LEU A N 1
ATOM 816 C CA . LEU A 1 108 ? 3.415 -5.784 -10.633 1.00 97.38 108 LEU A CA 1
ATOM 817 C C . LEU A 1 108 ? 4.834 -6.377 -10.633 1.00 97.38 108 LEU A C 1
ATOM 819 O O . LEU A 1 108 ? 5.533 -6.285 -11.640 1.00 97.38 108 LEU A O 1
ATOM 823 N N . LEU A 1 109 ? 5.209 -7.092 -9.566 1.00 97.00 109 LEU A N 1
ATOM 824 C CA . LEU A 1 109 ? 6.439 -7.895 -9.510 1.00 97.00 109 LEU A CA 1
ATOM 825 C C . LEU A 1 109 ? 6.503 -8.930 -10.640 1.00 97.00 109 LEU A C 1
ATOM 827 O O . LEU A 1 109 ? 7.526 -9.065 -11.306 1.00 97.00 109 LEU A O 1
ATOM 831 N N . GLY A 1 110 ? 5.400 -9.638 -10.901 1.00 96.00 110 GLY A N 1
ATOM 832 C CA . GLY A 1 110 ? 5.330 -10.666 -11.942 1.00 96.00 110 GLY A CA 1
ATOM 833 C C . GLY A 1 110 ? 5.521 -10.144 -13.369 1.00 96.00 110 GLY A C 1
ATOM 834 O O . GLY A 1 110 ? 5.906 -10.914 -14.249 1.00 96.00 110 GLY A O 1
ATOM 835 N N . VAL A 1 111 ? 5.281 -8.851 -13.609 1.00 95.56 111 VAL A N 1
ATOM 836 C CA . VAL A 1 111 ? 5.422 -8.228 -14.934 1.00 95.56 111 VAL A CA 1
ATOM 837 C C . VAL A 1 111 ? 6.634 -7.299 -15.051 1.00 95.56 111 VAL A C 1
ATOM 839 O O . VAL A 1 111 ? 6.929 -6.847 -16.156 1.00 95.56 111 VAL A O 1
ATOM 842 N N . VAL A 1 112 ? 7.395 -7.064 -13.972 1.00 95.38 112 VAL A N 1
ATOM 843 C CA . VAL A 1 112 ? 8.518 -6.101 -13.936 1.00 95.38 112 VAL A CA 1
ATOM 844 C C . VAL A 1 112 ? 9.578 -6.346 -15.016 1.00 95.38 112 VAL A C 1
ATOM 846 O O . VAL A 1 112 ? 10.127 -5.404 -15.583 1.00 95.38 112 VAL A O 1
ATOM 849 N N . ALA A 1 113 ? 9.828 -7.608 -15.369 1.00 90.94 113 ALA A N 1
ATOM 850 C CA . ALA A 1 113 ? 10.797 -7.977 -16.399 1.00 90.94 113 ALA A CA 1
ATOM 851 C C . ALA A 1 113 ? 10.247 -7.869 -17.834 1.00 90.94 113 ALA A C 1
ATOM 853 O O . ALA A 1 113 ? 11.026 -7.750 -18.775 1.00 90.94 113 ALA A O 1
ATOM 854 N N . ALA A 1 114 ? 8.923 -7.932 -18.013 1.00 90.06 114 ALA A N 1
ATOM 855 C CA . ALA A 1 114 ? 8.282 -8.105 -19.319 1.00 90.06 114 ALA A CA 1
ATOM 856 C C . ALA A 1 114 ? 7.494 -6.876 -19.801 1.00 90.06 114 ALA A C 1
ATOM 858 O O . ALA A 1 114 ? 7.270 -6.731 -21.001 1.00 90.06 114 ALA A O 1
ATOM 859 N N . ASP A 1 115 ? 7.053 -6.006 -18.893 1.00 91.25 115 ASP A N 1
ATOM 860 C CA . ASP A 1 115 ? 6.208 -4.860 -19.233 1.00 91.25 115 ASP A CA 1
ATOM 861 C C . ASP A 1 115 ? 7.027 -3.675 -19.776 1.00 91.25 115 ASP A C 1
ATOM 863 O O . ASP A 1 115 ? 8.255 -3.642 -19.724 1.00 91.25 115 ASP A O 1
ATOM 867 N N . THR A 1 116 ? 6.358 -2.669 -20.315 1.00 92.62 116 THR A N 1
ATOM 868 C CA . THR A 1 116 ? 6.950 -1.390 -20.714 1.00 92.62 116 THR A CA 1
ATOM 869 C C . THR A 1 116 ? 7.250 -0.513 -19.492 1.00 92.62 116 THR A C 1
ATOM 871 O O . THR A 1 116 ? 6.520 -0.590 -18.501 1.00 92.62 116 THR A O 1
ATOM 874 N N . PRO A 1 117 ? 8.263 0.377 -19.541 1.00 93.06 117 PRO A N 1
ATOM 875 C CA . PRO A 1 117 ? 8.515 1.311 -18.443 1.00 93.06 117 PRO A CA 1
ATOM 876 C C . PRO A 1 117 ? 7.282 2.145 -18.067 1.00 93.06 117 PRO A C 1
ATOM 878 O O . PRO A 1 117 ? 6.975 2.301 -16.891 1.00 93.06 117 PRO A O 1
ATOM 881 N N . SER A 1 118 ? 6.511 2.608 -19.055 1.00 92.81 118 SER A N 1
ATOM 882 C CA . SER A 1 118 ? 5.271 3.354 -18.819 1.00 92.81 118 SER A CA 1
ATOM 883 C C . SER A 1 118 ? 4.178 2.515 -18.146 1.00 92.81 118 SER A C 1
ATOM 885 O O . SER A 1 118 ? 3.477 3.030 -17.274 1.00 92.81 118 SER A O 1
ATOM 887 N N . GLY A 1 119 ? 4.045 1.234 -18.511 1.00 95.38 119 GLY A N 1
ATOM 888 C CA . GLY A 1 119 ? 3.136 0.286 -17.857 1.00 95.38 119 GLY A CA 1
ATOM 889 C C . GLY A 1 119 ? 3.481 0.087 -16.382 1.00 95.38 119 GLY A C 1
ATOM 890 O O . GLY A 1 119 ? 2.611 0.213 -15.520 1.00 95.38 119 GLY A O 1
ATOM 891 N N . LEU A 1 120 ? 4.769 -0.089 -16.080 1.00 96.44 120 LEU A N 1
ATOM 892 C CA . LEU A 1 120 ? 5.265 -0.231 -14.712 1.00 96.44 120 LEU A CA 1
ATOM 893 C C . LEU A 1 120 ? 5.065 1.038 -13.883 1.00 96.44 120 LEU A C 1
ATOM 895 O O . LEU A 1 120 ? 4.587 0.946 -12.758 1.00 96.44 120 LEU A O 1
ATOM 899 N N . VAL A 1 121 ? 5.334 2.225 -14.437 1.00 97.06 121 VAL A N 1
ATOM 900 C CA . VAL A 1 121 ? 5.051 3.502 -13.756 1.00 97.06 121 VAL A CA 1
ATOM 901 C C . VAL A 1 121 ? 3.566 3.632 -13.423 1.00 97.06 121 VAL A C 1
ATOM 903 O O . VAL A 1 121 ? 3.211 3.990 -12.300 1.00 97.06 121 VAL A O 1
ATOM 906 N N . ALA A 1 122 ? 2.685 3.315 -14.376 1.00 96.94 122 ALA A N 1
ATOM 907 C CA . ALA A 1 122 ? 1.243 3.367 -14.160 1.00 96.94 122 ALA A CA 1
ATOM 908 C C . ALA A 1 122 ? 0.775 2.341 -13.114 1.00 96.94 122 ALA A C 1
ATOM 910 O O . ALA A 1 122 ? -0.065 2.667 -12.274 1.00 96.94 122 ALA A O 1
ATOM 911 N N . GLY A 1 123 ? 1.324 1.123 -13.136 1.00 97.38 123 GLY A N 1
ATOM 912 C CA . GLY A 1 123 ? 1.055 0.088 -12.138 1.00 97.38 123 GLY A CA 1
ATOM 913 C C . GLY A 1 123 ? 1.513 0.499 -10.739 1.00 97.38 123 GLY A C 1
ATOM 914 O O . GLY A 1 123 ? 0.735 0.416 -9.787 1.00 97.38 123 GLY A O 1
ATOM 915 N N . THR A 1 124 ? 2.730 1.034 -10.617 1.00 97.94 124 THR A N 1
ATOM 916 C CA . THR A 1 124 ? 3.259 1.567 -9.356 1.00 97.94 124 THR A CA 1
ATOM 917 C C . THR A 1 124 ? 2.391 2.706 -8.827 1.00 97.94 124 THR A C 1
ATOM 919 O O . THR A 1 124 ? 2.039 2.708 -7.649 1.00 97.94 124 THR A O 1
ATOM 922 N N . ALA A 1 125 ? 1.972 3.641 -9.687 1.00 97.75 125 ALA A N 1
ATOM 923 C CA . ALA A 1 125 ? 1.086 4.737 -9.291 1.00 97.75 125 ALA A CA 1
ATOM 924 C C . ALA A 1 125 ? -0.241 4.225 -8.705 1.00 97.75 125 ALA A C 1
ATOM 926 O O . ALA A 1 125 ? -0.725 4.758 -7.707 1.00 97.75 125 ALA A O 1
ATOM 927 N N . GLN A 1 126 ? -0.817 3.166 -9.288 1.00 98.06 126 GLN A N 1
ATOM 928 C CA . GLN A 1 126 ? -2.049 2.553 -8.782 1.00 98.06 126 GLN A CA 1
ATOM 929 C C . GLN A 1 126 ? -1.859 1.908 -7.406 1.00 98.06 126 GLN A C 1
ATOM 931 O O . GLN A 1 126 ? -2.729 2.062 -6.549 1.00 98.06 126 GLN A O 1
ATOM 936 N N . VAL A 1 127 ? -0.740 1.210 -7.181 1.00 97.69 127 VAL A N 1
ATOM 937 C CA . VAL A 1 127 ? -0.396 0.632 -5.870 1.00 97.69 127 VAL A CA 1
ATOM 938 C C . VAL A 1 127 ? -0.245 1.735 -4.823 1.00 97.69 127 VAL A C 1
ATOM 940 O O . VAL A 1 127 ? -0.891 1.671 -3.778 1.00 97.69 127 VAL A O 1
ATOM 943 N N . VAL A 1 128 ? 0.542 2.773 -5.124 1.00 97.25 128 VAL A N 1
ATOM 944 C CA . VAL A 1 128 ? 0.797 3.896 -4.206 1.00 97.25 128 VAL A CA 1
ATOM 945 C C . VAL A 1 128 ? -0.501 4.613 -3.836 1.00 97.25 128 VAL A C 1
ATOM 947 O O . VAL A 1 128 ? -0.766 4.848 -2.659 1.00 97.25 128 VAL A O 1
ATOM 950 N N . GLU A 1 129 ? -1.345 4.924 -4.818 1.00 97.19 129 GLU A N 1
ATOM 951 C CA . GLU A 1 129 ? -2.629 5.584 -4.570 1.00 97.19 129 GLU A CA 1
ATOM 952 C C . GLU A 1 129 ? -3.596 4.697 -3.776 1.00 97.19 129 GLU A C 1
ATOM 954 O O . GLU A 1 129 ? -4.353 5.179 -2.933 1.00 97.19 129 GLU A O 1
ATOM 959 N N . ARG A 1 130 ? -3.599 3.382 -4.026 1.00 97.50 130 ARG A N 1
ATOM 960 C CA . ARG A 1 130 ? -4.441 2.452 -3.267 1.00 97.50 130 ARG A CA 1
ATOM 961 C C . ARG A 1 130 ? -4.027 2.406 -1.799 1.00 97.50 130 ARG A C 1
ATOM 963 O O . ARG A 1 130 ? -4.908 2.509 -0.950 1.00 97.50 130 ARG A O 1
ATOM 970 N N . LEU A 1 131 ? -2.728 2.305 -1.524 1.00 97.06 131 LEU A N 1
ATOM 971 C CA . LEU A 1 131 ? -2.187 2.275 -0.164 1.00 97.06 131 LEU A CA 1
ATOM 972 C C . LEU A 1 131 ? -2.409 3.586 0.586 1.00 97.06 131 LEU A C 1
ATOM 974 O O . LEU A 1 131 ? -2.867 3.567 1.720 1.00 97.06 131 LEU A O 1
ATOM 978 N N . ARG A 1 132 ? -2.205 4.737 -0.062 1.00 95.50 132 ARG A N 1
ATOM 979 C CA . ARG A 1 132 ? -2.481 6.040 0.568 1.00 95.50 132 ARG A CA 1
ATOM 980 C C . ARG A 1 132 ? -3.943 6.196 0.983 1.00 95.50 132 ARG A C 1
ATOM 982 O O . ARG A 1 132 ? -4.222 6.724 2.055 1.00 95.50 132 ARG A O 1
ATOM 989 N N . ARG A 1 133 ? -4.882 5.734 0.150 1.00 96.94 133 ARG A N 1
ATOM 990 C CA . ARG A 1 133 ? -6.315 5.750 0.493 1.00 96.94 133 ARG A CA 1
ATOM 991 C C . ARG A 1 133 ? -6.660 4.782 1.620 1.00 96.94 133 ARG A C 1
ATOM 993 O O . ARG A 1 133 ? -7.520 5.106 2.431 1.00 96.94 133 ARG A O 1
ATOM 1000 N N . HIS A 1 134 ? -6.007 3.627 1.648 1.00 97.06 134 HIS A N 1
ATOM 1001 C CA . HIS A 1 134 ? -6.162 2.633 2.700 1.00 97.06 134 HIS A CA 1
ATOM 1002 C C . HIS A 1 134 ? -5.707 3.188 4.061 1.00 97.06 134 HIS A C 1
ATOM 1004 O O . HIS A 1 134 ? -6.535 3.330 4.958 1.00 97.06 134 HIS A O 1
ATOM 1010 N N . GLU A 1 135 ? -4.472 3.699 4.140 1.00 95.12 135 GLU A N 1
ATOM 1011 C CA . GLU A 1 135 ? -3.947 4.338 5.356 1.00 95.12 135 GLU A CA 1
ATOM 1012 C C . GLU A 1 135 ? -4.808 5.528 5.810 1.00 95.12 135 GLU A C 1
ATOM 1014 O O . GLU A 1 135 ? -4.987 5.778 7.002 1.00 95.12 135 GLU A O 1
ATOM 1019 N N . ALA A 1 136 ? -5.331 6.326 4.873 1.00 94.00 136 ALA A N 1
ATOM 1020 C CA . ALA A 1 136 ? -6.214 7.439 5.216 1.00 94.00 136 ALA A CA 1
ATOM 1021 C C . ALA A 1 136 ? -7.494 6.944 5.911 1.00 94.00 136 ALA A C 1
ATOM 1023 O O . ALA A 1 136 ? -7.904 7.516 6.921 1.00 94.00 136 ALA A O 1
ATOM 1024 N N . ALA A 1 137 ? -8.089 5.861 5.410 1.00 95.06 137 ALA A N 1
ATOM 1025 C CA . ALA A 1 137 ? -9.301 5.282 5.973 1.00 95.06 137 ALA A CA 1
ATOM 1026 C C . ALA A 1 137 ? -9.082 4.659 7.365 1.00 95.06 137 ALA A C 1
ATOM 1028 O O . ALA A 1 137 ? -9.998 4.717 8.192 1.00 95.06 137 ALA A O 1
ATOM 1029 N N . GLU A 1 138 ? -7.894 4.117 7.639 1.00 93.62 138 GLU A N 1
ATOM 1030 C CA . GLU A 1 138 ? -7.483 3.642 8.970 1.00 93.62 138 GLU A CA 1
ATOM 1031 C C . GLU A 1 138 ? -7.250 4.790 9.940 1.00 93.62 138 GLU A C 1
ATOM 1033 O O . GLU A 1 138 ? -7.785 4.784 11.047 1.00 93.62 138 GLU A O 1
ATOM 1038 N N . ASN A 1 139 ? -6.514 5.821 9.517 1.00 90.81 139 ASN A N 1
ATOM 1039 C CA . ASN A 1 139 ? -6.259 6.988 10.359 1.00 90.81 139 ASN A CA 1
ATOM 1040 C C . ASN A 1 139 ? -7.569 7.681 10.763 1.00 90.81 139 ASN A C 1
ATOM 1042 O O . ASN A 1 139 ? -7.699 8.117 11.903 1.00 90.81 139 ASN A O 1
ATOM 1046 N N . GLU A 1 140 ? -8.564 7.742 9.874 1.00 91.25 140 GLU A N 1
ATOM 1047 C CA . GLU A 1 140 ? -9.907 8.224 10.220 1.00 91.25 140 GLU A CA 1
ATOM 1048 C C . GLU A 1 140 ? -10.555 7.413 11.351 1.00 91.25 140 GLU A C 1
ATOM 1050 O O . GLU A 1 140 ? -11.199 7.991 12.225 1.00 91.25 140 GLU A O 1
ATOM 1055 N N . LEU A 1 141 ? -10.399 6.085 11.345 1.00 90.75 141 LEU A N 1
ATOM 1056 C CA . LEU A 1 141 ? -10.951 5.215 12.385 1.00 90.75 141 LEU A CA 1
ATOM 1057 C C . LEU A 1 141 ? -10.211 5.373 13.713 1.00 90.75 141 LEU A C 1
ATOM 1059 O O . LEU A 1 141 ? -10.855 5.473 14.755 1.00 90.75 141 LEU A O 1
ATOM 1063 N N . LEU A 1 142 ? -8.880 5.454 13.675 1.00 88.25 142 LEU A N 1
ATOM 1064 C CA . LEU A 1 142 ? -8.060 5.694 14.863 1.00 88.25 142 LEU A CA 1
ATOM 1065 C C . LEU A 1 142 ? -8.389 7.049 15.504 1.00 88.25 142 LEU A C 1
ATOM 1067 O O . LEU A 1 142 ? -8.569 7.135 16.716 1.00 88.25 142 LEU A O 1
ATOM 1071 N N . LEU A 1 143 ? -8.534 8.105 14.698 1.00 86.12 143 LEU A N 1
ATOM 1072 C CA . LEU A 1 143 ? -8.942 9.425 15.188 1.00 86.12 143 LEU A CA 1
ATOM 1073 C C . LEU A 1 143 ? -10.368 9.416 15.750 1.00 86.12 143 LEU A C 1
ATOM 1075 O O . LEU A 1 143 ? -10.622 10.075 16.757 1.00 86.12 143 LEU A O 1
ATOM 1079 N N . GLY A 1 144 ? -11.279 8.659 15.129 1.00 85.00 144 GLY A N 1
ATOM 1080 C CA . GLY A 1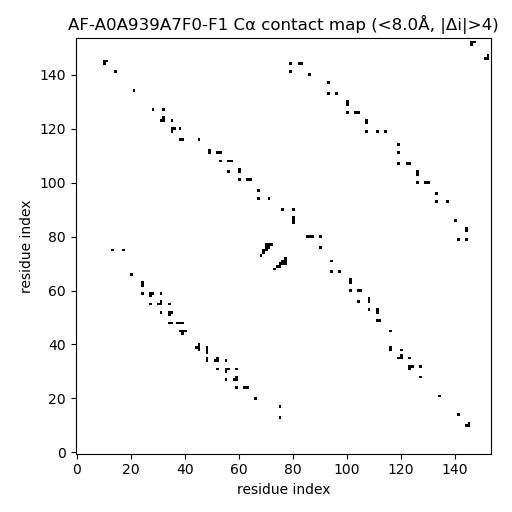 144 ? -12.628 8.439 15.648 1.00 85.00 144 GLY A CA 1
ATOM 1081 C C . GLY A 1 144 ? -12.618 7.782 17.029 1.00 85.00 144 GLY A C 1
ATOM 1082 O O . GLY A 1 144 ? -13.312 8.252 17.925 1.00 85.00 144 GLY A O 1
ATOM 1083 N N . ALA A 1 145 ? -11.766 6.772 17.238 1.00 84.62 145 ALA A N 1
ATOM 1084 C CA . ALA A 1 145 ? -11.627 6.104 18.534 1.00 84.62 145 ALA A CA 1
ATOM 1085 C C . ALA A 1 145 ? -11.157 7.065 19.627 1.00 84.62 145 ALA A C 1
ATOM 1087 O O . ALA A 1 145 ? -11.757 7.132 20.697 1.00 84.62 145 ALA A O 1
ATOM 1088 N N . VAL A 1 146 ? -10.135 7.870 19.329 1.00 82.56 146 VAL A N 1
ATOM 1089 C CA . VAL A 1 146 ? -9.627 8.879 20.269 1.00 82.56 146 VAL A CA 1
ATOM 1090 C C . VAL A 1 146 ? -10.694 9.935 20.591 1.00 82.56 146 VAL A C 1
ATOM 1092 O O . VAL A 1 146 ? -10.807 10.367 21.737 1.00 82.56 146 VAL A O 1
ATOM 1095 N N . ALA A 1 147 ? -11.492 10.362 19.608 1.00 82.56 147 ALA A N 1
ATOM 1096 C CA . ALA A 1 147 ? -12.551 11.350 19.825 1.00 82.56 147 ALA A CA 1
ATOM 1097 C C . ALA A 1 147 ? -13.691 10.817 20.714 1.00 82.56 147 ALA A C 1
ATOM 1099 O O . ALA A 1 147 ? -14.141 11.535 21.615 1.00 82.56 147 ALA A O 1
ATOM 1100 N N . ASP A 1 148 ? -14.113 9.567 20.496 1.00 78.69 148 ASP A N 1
ATOM 1101 C CA . ASP A 1 148 ? -15.144 8.896 21.297 1.00 78.69 148 ASP A CA 1
ATOM 1102 C C . ASP A 1 148 ? -14.685 8.706 22.754 1.00 78.69 148 ASP A C 1
ATOM 1104 O O . ASP A 1 148 ? -15.456 8.951 23.685 1.00 78.69 148 ASP A O 1
ATOM 1108 N N . GLU A 1 149 ? -13.413 8.358 22.978 1.00 76.81 149 GLU A N 1
ATOM 1109 C CA . GLU A 1 149 ? -12.840 8.237 24.327 1.00 76.81 149 GLU A CA 1
ATOM 1110 C C . GLU A 1 149 ? -12.803 9.557 25.098 1.00 76.81 149 GLU A C 1
ATOM 1112 O O . GLU A 1 149 ? -13.042 9.588 26.308 1.00 76.81 149 GLU A O 1
ATOM 1117 N N . LEU A 1 150 ? -12.511 10.661 24.409 1.00 75.50 150 LEU A N 1
ATOM 1118 C CA . LEU A 1 150 ? -12.459 11.986 25.021 1.00 75.50 150 LEU A CA 1
ATOM 1119 C C . LEU A 1 150 ? -13.855 12.553 25.329 1.00 75.50 150 LEU A C 1
ATOM 1121 O O . LEU A 1 150 ? -13.952 13.636 25.911 1.00 75.50 150 LEU A O 1
ATOM 1125 N N . GLY A 1 151 ? -14.931 11.838 24.973 1.00 66.25 151 GLY A N 1
ATOM 1126 C CA . GLY A 1 151 ? -16.305 12.264 25.224 1.00 66.25 151 GLY A CA 1
ATOM 1127 C C . GLY A 1 151 ? -16.678 13.538 24.467 1.00 66.25 151 GLY A C 1
ATOM 1128 O O . GLY A 1 151 ? -17.492 14.319 24.949 1.00 66.25 151 GLY A O 1
ATOM 1129 N N . VAL A 1 152 ? -16.079 13.772 23.294 1.00 61.12 152 VAL A N 1
ATOM 1130 C CA . VAL A 1 152 ? -16.344 14.956 22.450 1.00 61.12 152 VAL A CA 1
ATOM 1131 C C . VAL A 1 152 ? -17.609 14.760 21.586 1.00 61.12 152 VAL A C 1
ATOM 1133 O O . VAL A 1 152 ? -17.794 15.424 20.570 1.00 61.12 152 VAL A O 1
ATOM 1136 N N . GLY A 1 153 ? -18.503 13.850 21.981 1.00 54.47 153 GLY A N 1
ATOM 1137 C CA . GLY A 1 153 ? -19.835 13.686 21.396 1.00 54.47 153 GLY A CA 1
ATOM 1138 C C . GLY A 1 153 ? -20.886 14.396 22.252 1.00 54.47 153 GLY A C 1
ATOM 1139 O O . GLY A 1 153 ? -20.990 14.083 23.434 1.00 54.47 153 GLY A O 1
ATOM 1140 N N . ASP A 1 154 ? -21.603 15.351 21.646 1.00 47.22 154 ASP A N 1
ATOM 1141 C CA . ASP A 1 154 ? -22.667 16.205 22.227 1.00 47.22 154 ASP A CA 1
ATOM 1142 C C . ASP A 1 154 ? -23.634 15.514 23.214 1.00 47.22 154 ASP A C 1
ATOM 1144 O O . ASP A 1 154 ? -24.136 14.404 22.908 1.00 47.22 154 ASP A O 1
#

Radius of gyration: 19.27 Å; Cα contacts (8 Å, |Δi|>4): 97; chains: 1; bounding box: 44×27×71 Å

pLDDT: mean 87.79, std 13.93, range [41.62, 98.38]

Secondary structure (DSSP, 8-state):
-PPPP---SHHHHHHHHHHHHHHHHHHHHHHHHHHHHS--SSHHHHHHHHHHHHHHHHHHHHHHHHHHHHHHHSSHHHHHHHH-GGGHHHHHHHHHHHHHHHHHHHHHHHHTTTS-HHHHHHHHHHHHHHHHHHHHHHHHHHHHHHHHHTT---